Protein AF-A0A955B0Q0-F1 (afdb_monomer_lite)

Sequence (141 aa):
KPSNLMLTPEGTIKLLDLGLALDRERQAAAHQQLTRTGQALGTIDFVAPEQLEDPSRVDARADIYSLGATMFALLSGTAPWDHRHYASPAKQVADVLGGERPSLKNRRASSDDRLDSLVERMLHRDPRQRPESLADVIPQL

Radius of gyration: 14.89 Å; chains: 1; bounding box: 40×29×40 Å

Structure (mmCIF, N/CA/C/O backbone):
data_AF-A0A955B0Q0-F1
#
_entry.id   AF-A0A955B0Q0-F1
#
loop_
_atom_site.group_PDB
_atom_site.id
_atom_site.type_symbol
_atom_site.label_atom_id
_atom_site.label_alt_id
_atom_site.label_comp_id
_atom_site.label_asym_id
_atom_site.label_entity_id
_atom_site.label_seq_id
_atom_site.pdbx_PDB_ins_code
_atom_site.Cartn_x
_atom_site.Cartn_y
_atom_site.Cartn_z
_atom_site.occupancy
_atom_site.B_iso_or_equiv
_atom_site.auth_seq_id
_atom_site.auth_comp_id
_atom_site.au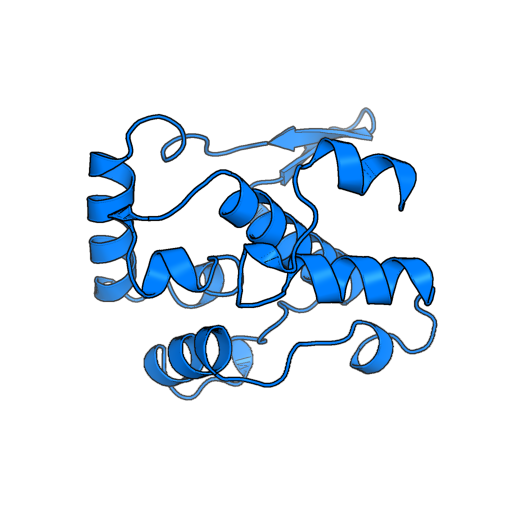th_asym_id
_atom_site.auth_atom_id
_atom_site.pdbx_PDB_model_num
ATOM 1 N N . LYS A 1 1 ? -2.133 5.811 -0.971 1.00 85.12 1 LYS A N 1
ATOM 2 C CA . LYS A 1 1 ? -1.393 6.348 0.200 1.00 85.12 1 LYS A CA 1
ATOM 3 C C . LYS A 1 1 ? -2.351 7.058 1.159 1.00 85.12 1 LYS A C 1
ATOM 5 O O . LYS A 1 1 ? -3.322 7.630 0.669 1.00 85.12 1 LYS A O 1
ATOM 10 N N . PRO A 1 2 ? -2.076 7.086 2.479 1.00 88.62 2 PRO A N 1
ATOM 11 C CA . PRO A 1 2 ? -2.969 7.667 3.486 1.00 88.62 2 PRO A CA 1
ATOM 12 C C . PRO A 1 2 ? -3.355 9.129 3.247 1.00 88.62 2 PRO A C 1
ATOM 14 O O . PRO A 1 2 ? -4.507 9.482 3.449 1.00 88.62 2 PRO A O 1
ATOM 17 N N . SER A 1 3 ? -2.441 9.973 2.753 1.00 87.56 3 SER A N 1
ATOM 18 C CA . SER A 1 3 ? -2.727 11.399 2.509 1.00 87.56 3 SER A CA 1
ATOM 19 C C . SER A 1 3 ? -3.779 11.654 1.422 1.00 87.56 3 SER A C 1
ATOM 21 O O . SER A 1 3 ? -4.220 12.786 1.265 1.00 87.56 3 SER A O 1
ATOM 23 N N . ASN A 1 4 ? -4.147 10.626 0.652 1.00 89.00 4 ASN A N 1
ATOM 24 C CA . ASN A 1 4 ? -5.196 10.704 -0.360 1.00 89.00 4 ASN A CA 1
ATOM 25 C C . ASN A 1 4 ? -6.540 10.186 0.182 1.00 89.00 4 ASN A C 1
ATOM 27 O O . ASN A 1 4 ? -7.500 10.100 -0.572 1.00 89.00 4 ASN A O 1
ATOM 31 N N . LEU A 1 5 ? -6.632 9.826 1.465 1.00 91.25 5 LEU A N 1
ATOM 32 C CA . LEU A 1 5 ? -7.872 9.412 2.117 1.00 91.25 5 LEU A CA 1
ATOM 33 C C . LEU A 1 5 ? -8.331 10.501 3.087 1.00 91.25 5 LEU A C 1
ATOM 35 O O . LEU A 1 5 ? -7.582 10.917 3.967 1.00 91.25 5 LEU A O 1
ATOM 39 N N . MET A 1 6 ? -9.578 10.938 2.945 1.00 92.56 6 MET A N 1
ATOM 40 C CA . MET A 1 6 ? -10.202 11.923 3.825 1.00 92.56 6 MET A CA 1
ATOM 41 C C . MET A 1 6 ? -11.362 11.289 4.583 1.00 92.56 6 MET A C 1
ATOM 43 O O . MET A 1 6 ? -12.307 10.803 3.967 1.00 92.56 6 MET A O 1
ATOM 47 N N . LEU A 1 7 ? -11.308 11.327 5.914 1.00 93.62 7 LEU A N 1
ATOM 48 C CA . LEU A 1 7 ? -12.424 10.948 6.777 1.00 93.62 7 LEU A CA 1
ATOM 49 C C . LEU A 1 7 ? -13.355 12.149 6.960 1.00 93.62 7 LEU A C 1
ATOM 51 O O . LEU A 1 7 ? -12.920 13.205 7.418 1.00 93.62 7 LEU A O 1
ATOM 55 N N . THR A 1 8 ? -14.624 12.001 6.587 1.00 95.25 8 THR A N 1
ATOM 56 C CA . THR A 1 8 ? -15.640 13.030 6.833 1.00 95.25 8 THR A CA 1
ATOM 57 C C . THR A 1 8 ? -16.180 12.944 8.266 1.00 95.25 8 THR A C 1
ATOM 59 O O . THR A 1 8 ? -16.060 11.889 8.898 1.00 95.25 8 THR A O 1
ATOM 62 N N . PRO A 1 9 ? -16.808 14.014 8.795 1.00 95.31 9 PRO A N 1
ATOM 63 C CA . PRO A 1 9 ? -17.445 13.983 10.116 1.00 95.31 9 PRO A CA 1
ATOM 64 C C . PRO A 1 9 ? -18.503 12.880 10.269 1.00 95.31 9 PRO A C 1
ATOM 66 O O . PRO A 1 9 ? -18.727 12.386 11.368 1.00 95.31 9 PRO A O 1
ATOM 69 N N . GLU A 1 10 ? -19.119 12.456 9.165 1.00 96.19 10 GLU A N 1
ATOM 70 C CA . GLU A 1 10 ? -20.121 11.385 9.111 1.00 96.19 10 GLU A CA 1
ATOM 71 C C . GLU A 1 10 ? -19.498 9.976 9.109 1.00 96.19 10 GLU A C 1
ATOM 73 O O . GLU A 1 10 ? -20.209 8.986 8.956 1.00 96.19 10 GLU A O 1
ATOM 78 N N . GLY A 1 11 ? -18.172 9.861 9.230 1.00 93.12 11 GLY A N 1
ATOM 79 C CA . GLY A 1 11 ? -17.471 8.577 9.250 1.00 93.12 11 GLY A CA 1
ATOM 80 C C . GLY A 1 11 ? -17.224 7.964 7.867 1.00 93.12 11 GLY A C 1
ATOM 81 O O . GLY A 1 11 ? -16.837 6.803 7.772 1.00 93.12 11 GLY A O 1
ATOM 82 N N . THR A 1 12 ? -17.435 8.716 6.782 1.00 94.69 12 THR A N 1
ATOM 83 C CA . THR A 1 12 ? -17.213 8.227 5.412 1.00 94.69 12 THR A CA 1
ATOM 84 C C . THR A 1 12 ? -15.788 8.523 4.955 1.00 94.69 12 THR A C 1
ATOM 86 O O . THR A 1 12 ? -15.296 9.635 5.131 1.00 94.69 12 THR A O 1
ATOM 89 N N . ILE A 1 13 ? -15.126 7.553 4.319 1.00 92.94 13 ILE A N 1
ATOM 90 C CA . ILE A 1 13 ? -13.828 7.774 3.668 1.00 92.94 13 ILE A CA 1
ATOM 91 C C . ILE A 1 13 ? -14.042 8.232 2.223 1.00 92.94 13 ILE A C 1
ATOM 93 O O . ILE A 1 13 ? -14.732 7.572 1.448 1.00 92.94 13 ILE A O 1
ATOM 97 N N . LYS A 1 14 ? -13.418 9.350 1.846 1.00 92.19 14 LYS A N 1
ATOM 98 C CA . LYS A 1 14 ? -13.356 9.862 0.472 1.00 92.19 14 LYS A CA 1
ATOM 99 C C . LYS A 1 14 ? -11.940 9.741 -0.077 1.00 92.19 14 LYS A C 1
ATOM 101 O O . LYS A 1 14 ? -10.979 10.092 0.605 1.00 92.19 14 LYS A O 1
ATOM 106 N N . LEU A 1 15 ? -11.826 9.276 -1.319 1.00 89.38 15 LEU A N 1
ATOM 107 C CA . LEU A 1 15 ? -10.564 9.243 -2.051 1.00 89.38 15 LEU A CA 1
ATOM 108 C C . LEU A 1 15 ? -10.334 10.597 -2.733 1.00 89.38 15 LEU A C 1
ATOM 110 O O . LEU A 1 15 ? -11.214 11.122 -3.414 1.00 89.38 15 LEU A O 1
ATOM 114 N N . LEU A 1 16 ? -9.152 11.157 -2.524 1.00 86.25 16 LEU A N 1
ATOM 115 C CA . LEU A 1 16 ? -8.678 12.398 -3.116 1.00 86.25 16 LEU A CA 1
ATOM 116 C C . LEU A 1 16 ? -7.638 12.093 -4.199 1.00 86.25 16 LEU A C 1
ATOM 118 O O . LEU A 1 16 ? -7.011 11.036 -4.186 1.00 86.25 16 LEU A O 1
ATOM 122 N N . ASP A 1 17 ? -7.422 13.063 -5.088 1.00 77.06 17 ASP A N 1
ATOM 123 C CA . ASP A 1 17 ? -6.349 13.044 -6.089 1.00 77.06 17 ASP A CA 1
ATOM 124 C C . ASP A 1 17 ? -6.391 11.826 -7.035 1.00 77.06 17 ASP A C 1
ATOM 126 O O . ASP A 1 17 ? -5.541 10.936 -7.020 1.00 77.06 17 ASP A O 1
ATOM 130 N N . LEU A 1 18 ? -7.415 11.809 -7.895 1.00 72.69 18 LEU A N 1
ATOM 131 C CA . LEU A 1 18 ? -7.573 10.840 -8.987 1.00 72.69 18 LEU A CA 1
ATOM 132 C C . LEU A 1 18 ? -6.796 11.248 -10.255 1.00 72.69 18 LEU A C 1
ATOM 134 O O . LEU A 1 18 ? -7.037 10.696 -11.327 1.00 72.69 18 LEU A O 1
ATOM 138 N N . GLY A 1 19 ? -5.892 12.233 -10.172 1.00 63.72 19 GLY A N 1
ATOM 139 C CA . GLY A 1 19 ? -5.254 12.865 -11.337 1.00 63.72 19 GLY A CA 1
ATOM 140 C C . GLY A 1 19 ? -4.419 11.917 -12.207 1.00 63.72 19 GLY A C 1
ATOM 141 O O . GLY A 1 19 ? -4.180 12.207 -13.377 1.00 63.72 19 GLY A O 1
ATOM 142 N N . LEU A 1 20 ? -4.026 10.763 -11.661 1.00 61.06 20 LEU A N 1
ATOM 143 C CA . LEU A 1 20 ? -3.275 9.713 -12.356 1.00 61.06 20 LEU A CA 1
ATOM 144 C C . LEU A 1 20 ? -4.152 8.545 -12.833 1.00 61.06 20 LEU A C 1
ATOM 146 O O . LEU A 1 20 ? -3.637 7.615 -13.442 1.00 61.06 20 LEU A O 1
ATOM 150 N N . ALA A 1 21 ? -5.462 8.559 -12.579 1.00 60.25 21 ALA A N 1
ATOM 151 C CA . ALA A 1 21 ? -6.329 7.394 -12.773 1.00 60.25 21 ALA A CA 1
ATOM 152 C C . ALA A 1 21 ? -6.731 7.119 -14.236 1.00 60.25 21 ALA A C 1
ATOM 154 O O . ALA A 1 21 ? -7.316 6.075 -14.509 1.00 60.25 21 ALA A O 1
ATOM 155 N N . LEU A 1 22 ? -6.469 8.037 -15.176 1.00 52.97 22 LEU A N 1
ATOM 156 C CA . LEU A 1 22 ? -7.204 8.055 -16.452 1.00 52.97 22 LEU A CA 1
ATOM 157 C C . LEU A 1 22 ? -6.368 7.858 -17.723 1.00 52.97 22 LEU A C 1
ATOM 159 O O . LEU A 1 22 ? -6.953 7.744 -18.795 1.00 52.97 22 LEU A O 1
ATOM 163 N N . ASP A 1 23 ? -5.038 7.786 -17.651 1.00 62.00 23 ASP A N 1
ATOM 164 C CA . ASP A 1 23 ? -4.220 7.694 -18.866 1.00 62.00 23 ASP A CA 1
ATOM 165 C C . ASP A 1 23 ? -2.899 6.952 -18.604 1.00 62.00 23 ASP A C 1
ATOM 167 O O . ASP A 1 23 ? -2.040 7.432 -17.861 1.00 62.00 23 ASP A O 1
ATOM 171 N N . ARG A 1 24 ? -2.745 5.759 -19.200 1.00 59.69 24 ARG A N 1
ATOM 172 C CA . ARG A 1 24 ? -1.558 4.894 -19.043 1.00 59.69 24 ARG A CA 1
ATOM 173 C C . ARG A 1 24 ? -0.278 5.581 -19.521 1.00 59.69 24 ARG A C 1
ATOM 175 O O . ARG A 1 24 ? 0.780 5.382 -18.925 1.00 59.69 24 ARG A O 1
ATOM 182 N N . GLU A 1 25 ? -0.370 6.428 -20.546 1.00 59.75 25 GLU A N 1
ATOM 183 C CA . GLU A 1 25 ? 0.778 7.190 -21.045 1.00 59.75 25 GLU A CA 1
ATOM 184 C C . GLU A 1 25 ? 1.173 8.292 -20.055 1.00 59.75 25 GLU A C 1
ATOM 186 O O . GLU A 1 25 ? 2.357 8.478 -19.757 1.00 59.75 25 GLU A O 1
ATOM 191 N N . ARG A 1 26 ? 0.186 8.968 -19.447 1.00 57.72 26 ARG A N 1
ATOM 192 C CA . ARG A 1 26 ? 0.446 9.948 -18.378 1.00 57.72 26 ARG A CA 1
ATOM 193 C C . ARG A 1 26 ? 0.943 9.296 -17.100 1.00 57.72 26 ARG A C 1
ATOM 195 O O . ARG A 1 26 ? 1.757 9.907 -16.419 1.00 57.72 26 ARG A O 1
ATOM 202 N N . GLN A 1 27 ? 0.508 8.079 -16.776 1.00 59.56 27 GLN A N 1
ATOM 203 C CA . GLN A 1 27 ? 1.054 7.321 -15.650 1.00 59.56 27 GLN A CA 1
ATOM 204 C C . GLN A 1 27 ? 2.540 7.035 -15.873 1.00 59.56 27 GLN A C 1
ATOM 206 O O . GLN A 1 27 ? 3.346 7.351 -15.004 1.00 59.56 27 GLN A O 1
ATOM 211 N N . ALA A 1 28 ? 2.933 6.509 -17.036 1.00 60.28 28 ALA A N 1
ATOM 212 C CA . ALA A 1 28 ? 4.343 6.261 -17.345 1.00 60.28 28 ALA A CA 1
ATOM 213 C C . ALA A 1 28 ? 5.191 7.549 -17.274 1.00 60.28 28 ALA A C 1
ATOM 215 O O . ALA A 1 28 ? 6.257 7.557 -16.653 1.00 60.28 28 ALA A O 1
ATOM 216 N N . ALA A 1 29 ? 4.689 8.658 -17.829 1.00 57.47 29 ALA A N 1
ATOM 217 C CA . ALA A 1 29 ? 5.359 9.958 -17.773 1.00 57.47 29 ALA A CA 1
ATOM 218 C C . ALA A 1 29 ? 5.435 10.538 -16.346 1.00 57.47 29 ALA A C 1
ATOM 220 O O . ALA A 1 29 ? 6.476 11.062 -15.945 1.00 57.47 29 ALA A O 1
ATOM 221 N N . ALA A 1 30 ? 4.368 10.412 -15.552 1.00 58.19 30 ALA A N 1
ATOM 222 C CA . ALA A 1 30 ? 4.332 10.857 -14.163 1.00 58.19 30 ALA A CA 1
ATOM 223 C C . ALA A 1 30 ? 5.294 10.040 -13.289 1.00 58.19 30 ALA A C 1
ATOM 225 O O . ALA A 1 30 ? 6.051 10.627 -12.519 1.00 58.19 30 ALA A O 1
ATOM 226 N N . HIS A 1 31 ? 5.358 8.713 -13.453 1.00 58.69 31 HIS A N 1
ATOM 227 C CA . HIS A 1 31 ? 6.311 7.866 -12.725 1.00 58.69 31 HIS A CA 1
ATOM 228 C C . HIS A 1 31 ? 7.773 8.224 -13.054 1.00 58.69 31 HIS A C 1
ATOM 230 O O . HIS A 1 31 ? 8.601 8.298 -12.145 1.00 58.69 31 HIS A O 1
ATOM 236 N N . GLN A 1 32 ? 8.089 8.543 -14.317 1.00 56.34 32 GLN A N 1
ATOM 237 C CA . GLN A 1 32 ? 9.416 9.050 -14.704 1.00 56.34 32 GLN A CA 1
ATOM 238 C C . GLN A 1 32 ? 9.738 10.439 -14.126 1.00 56.34 32 GLN A C 1
ATOM 240 O O . GLN A 1 32 ? 10.908 10.767 -13.919 1.00 56.34 32 GLN A O 1
ATOM 245 N N . GLN A 1 33 ? 8.731 11.277 -13.868 1.00 51.88 33 GLN A N 1
ATOM 246 C CA . GLN A 1 33 ? 8.922 12.565 -13.196 1.00 51.88 33 GLN A CA 1
ATOM 247 C C . GLN A 1 33 ? 9.063 12.414 -11.675 1.00 51.88 33 GLN A C 1
ATOM 249 O O . GLN A 1 33 ? 9.888 13.112 -11.082 1.00 51.88 33 GLN A O 1
ATOM 254 N N . LEU A 1 34 ? 8.338 11.474 -11.053 1.00 54.91 34 LEU A N 1
ATOM 255 C CA . LEU A 1 34 ? 8.461 11.158 -9.626 1.00 54.91 34 LEU A CA 1
ATOM 256 C C . LEU A 1 34 ? 9.900 10.759 -9.261 1.00 54.91 34 LEU A C 1
ATOM 258 O O . LEU A 1 34 ? 10.433 11.231 -8.260 1.00 54.91 34 LEU A O 1
ATOM 262 N N . THR A 1 35 ? 10.580 9.962 -10.085 1.00 53.94 35 THR A N 1
ATOM 263 C CA . THR A 1 35 ? 11.969 9.546 -9.810 1.00 53.94 35 THR A CA 1
ATOM 264 C C . THR A 1 35 ? 12.993 10.690 -9.882 1.00 53.94 35 THR A C 1
ATOM 266 O O . THR A 1 35 ? 14.096 10.543 -9.356 1.00 53.94 35 THR A O 1
ATOM 269 N N . ARG A 1 36 ? 12.654 11.848 -10.477 1.00 51.25 36 ARG A N 1
ATOM 270 C CA . ARG A 1 36 ? 13.591 12.960 -10.739 1.00 51.25 36 ARG A CA 1
ATOM 271 C C . ARG A 1 36 ? 13.584 14.105 -9.719 1.00 51.25 36 ARG A C 1
ATOM 273 O O . ARG A 1 36 ? 14.580 14.817 -9.649 1.00 51.25 36 ARG A O 1
ATOM 280 N N . THR A 1 37 ? 12.516 14.328 -8.948 1.00 47.28 37 THR A N 1
ATOM 281 C CA . THR A 1 37 ? 12.315 15.617 -8.237 1.00 47.28 37 THR A CA 1
ATOM 282 C C . THR A 1 37 ? 12.383 15.575 -6.707 1.00 47.28 37 THR A C 1
ATOM 284 O O . THR A 1 37 ? 12.073 16.572 -6.061 1.00 47.28 37 THR A O 1
ATOM 287 N N . GLY A 1 38 ? 12.800 14.472 -6.077 1.00 49.03 38 GLY A N 1
ATOM 288 C CA . GLY A 1 38 ? 13.038 14.419 -4.619 1.00 49.03 38 GLY A CA 1
ATOM 289 C C . GLY A 1 38 ? 11.785 14.512 -3.724 1.00 49.03 38 GLY A C 1
ATOM 290 O O . GLY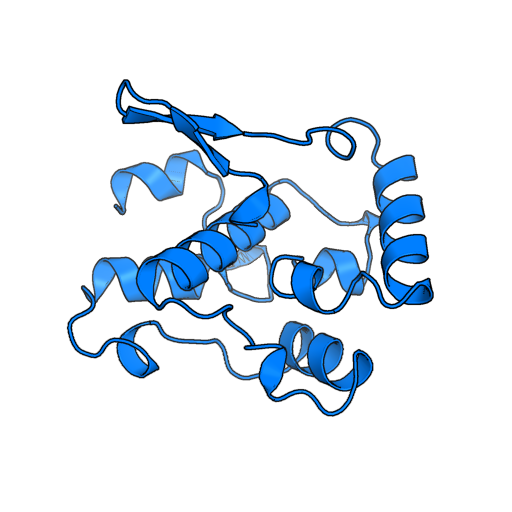 A 1 38 ? 11.827 14.072 -2.580 1.00 49.03 38 GLY A O 1
ATOM 291 N N . GLN A 1 39 ? 10.637 14.961 -4.249 1.00 47.56 39 GLN A N 1
ATOM 292 C CA . GLN A 1 39 ? 9.313 14.890 -3.605 1.00 47.56 39 GLN A CA 1
ATOM 293 C C . GLN A 1 39 ? 8.756 13.450 -3.512 1.00 47.56 39 GLN A C 1
ATOM 295 O O . GLN A 1 39 ? 7.713 13.217 -2.899 1.00 47.56 39 GLN A O 1
ATOM 300 N N . ALA A 1 40 ? 9.447 12.469 -4.099 1.00 56.44 40 ALA A N 1
ATOM 301 C CA . ALA A 1 40 ? 8.993 11.084 -4.206 1.00 56.44 40 ALA A CA 1
ATOM 302 C C . ALA A 1 40 ? 9.336 10.178 -3.017 1.00 56.44 40 ALA A C 1
ATOM 304 O O . ALA A 1 40 ? 8.717 9.123 -2.890 1.00 56.44 40 ALA A O 1
ATOM 305 N N . LEU A 1 41 ? 10.242 10.588 -2.122 1.00 54.69 41 LEU A N 1
ATOM 306 C CA . LEU A 1 41 ? 10.711 9.753 -1.004 1.00 54.69 41 LEU A CA 1
ATOM 307 C C . LEU A 1 41 ? 9.570 9.207 -0.124 1.00 54.69 41 LEU A C 1
ATOM 309 O O . LEU A 1 41 ? 9.638 8.081 0.338 1.00 54.69 41 LEU A O 1
ATOM 313 N N . GLY A 1 42 ? 8.476 9.950 0.073 1.00 60.81 42 GLY A N 1
ATOM 314 C CA . GLY A 1 42 ? 7.322 9.454 0.845 1.00 60.81 42 GLY A CA 1
ATOM 315 C C . GLY A 1 42 ? 6.256 8.721 0.021 1.00 60.81 42 GLY A C 1
ATOM 316 O O . GLY A 1 42 ? 5.402 8.041 0.582 1.00 60.81 42 GLY A O 1
ATOM 317 N N . THR A 1 43 ? 6.254 8.875 -1.306 1.00 73.94 43 THR A N 1
ATOM 318 C CA . THR A 1 43 ? 5.236 8.254 -2.175 1.00 73.94 43 THR A CA 1
ATOM 319 C C . THR A 1 43 ? 5.679 6.871 -2.652 1.00 73.94 43 THR A C 1
ATOM 321 O O . THR A 1 43 ? 4.822 6.002 -2.781 1.00 73.94 43 THR A O 1
ATOM 324 N N . ILE A 1 44 ? 6.988 6.641 -2.828 1.00 83.25 44 ILE A N 1
ATOM 325 C CA . ILE A 1 44 ? 7.566 5.345 -3.239 1.00 83.25 44 ILE A CA 1
ATOM 326 C C . ILE A 1 44 ? 7.121 4.200 -2.316 1.00 83.25 44 ILE A C 1
ATOM 328 O O . ILE A 1 44 ? 6.830 3.115 -2.805 1.00 83.25 44 ILE A O 1
ATOM 332 N N . ASP A 1 45 ? 6.951 4.466 -1.016 1.00 84.44 45 ASP A N 1
ATOM 333 C CA . ASP A 1 45 ? 6.448 3.501 -0.023 1.00 84.44 45 ASP A CA 1
ATOM 334 C C . ASP A 1 45 ? 5.081 2.879 -0.376 1.00 84.44 45 ASP A C 1
ATOM 336 O O . ASP A 1 45 ? 4.699 1.851 0.182 1.00 84.44 45 ASP A O 1
ATOM 340 N N . PHE A 1 46 ? 4.321 3.516 -1.268 1.00 90.44 46 PHE A N 1
ATOM 341 C CA . PHE A 1 46 ? 2.978 3.102 -1.669 1.00 90.44 46 PHE A CA 1
ATOM 342 C C . PHE A 1 46 ? 2.885 2.727 -3.153 1.00 90.44 46 PHE A C 1
ATOM 344 O O . PHE A 1 46 ? 1.784 2.440 -3.620 1.00 90.44 46 PHE A O 1
ATOM 351 N N . VAL A 1 47 ? 3.998 2.754 -3.892 1.00 89.94 47 VAL A N 1
ATOM 352 C CA . VAL A 1 47 ? 4.060 2.421 -5.323 1.00 89.94 47 VAL A CA 1
ATOM 353 C C . VAL A 1 47 ? 4.390 0.940 -5.484 1.00 89.94 47 VAL A C 1
ATOM 355 O O . VAL A 1 47 ? 5.298 0.435 -4.824 1.00 89.94 47 VAL A O 1
ATOM 358 N N . ALA A 1 48 ? 3.656 0.245 -6.353 1.00 92.44 48 ALA A N 1
ATOM 359 C CA . ALA A 1 48 ? 3.886 -1.171 -6.607 1.00 92.44 48 ALA A CA 1
ATOM 360 C C . ALA A 1 48 ? 5.230 -1.405 -7.332 1.00 92.44 48 ALA A C 1
ATOM 362 O O . ALA A 1 48 ? 5.611 -0.584 -8.172 1.00 92.44 48 ALA A O 1
ATOM 363 N N . PRO A 1 49 ? 5.951 -2.512 -7.064 1.00 92.62 49 PRO A N 1
ATOM 364 C CA . PRO A 1 49 ? 7.252 -2.799 -7.673 1.00 92.62 49 PRO A CA 1
ATOM 365 C C . PRO A 1 49 ? 7.235 -2.736 -9.201 1.00 92.62 49 PRO A C 1
ATOM 367 O O . PRO A 1 49 ? 8.096 -2.106 -9.809 1.00 92.62 49 PRO A O 1
ATOM 370 N N . GLU A 1 50 ? 6.197 -3.286 -9.827 1.00 92.19 50 GLU A N 1
ATOM 371 C CA . GLU A 1 50 ? 6.042 -3.288 -11.279 1.00 92.19 50 GLU A CA 1
ATOM 372 C C . GLU A 1 50 ? 5.884 -1.879 -11.875 1.00 92.19 50 GLU A C 1
ATOM 374 O O . GLU A 1 50 ? 6.281 -1.658 -13.014 1.00 92.19 50 GLU A O 1
ATOM 379 N N . GLN A 1 51 ? 5.375 -0.901 -11.113 1.00 89.38 51 GLN A N 1
ATOM 380 C CA . GLN A 1 51 ? 5.313 0.500 -11.554 1.00 89.38 51 GLN A CA 1
ATOM 381 C C . GLN A 1 51 ? 6.699 1.158 -11.577 1.00 89.38 51 GLN A C 1
ATOM 383 O O . GLN A 1 51 ? 6.883 2.161 -12.262 1.00 89.38 51 GLN A O 1
ATOM 388 N N . LEU A 1 52 ? 7.663 0.628 -10.817 1.00 86.88 52 LEU A N 1
ATOM 389 C CA . LEU A 1 52 ? 9.050 1.096 -10.807 1.00 86.88 52 LEU A CA 1
ATOM 390 C C . LEU A 1 52 ? 9.897 0.375 -11.864 1.00 86.88 52 LEU A C 1
ATOM 392 O O . LEU A 1 52 ? 10.801 0.986 -12.430 1.00 86.88 52 LEU A O 1
ATOM 396 N N . GLU A 1 53 ? 9.611 -0.904 -12.122 1.00 87.38 53 GLU A N 1
ATOM 397 C CA . GLU A 1 53 ? 10.347 -1.737 -13.082 1.00 87.38 53 GLU A CA 1
ATOM 398 C C . GLU A 1 53 ? 9.897 -1.515 -14.531 1.00 87.38 53 GLU A C 1
ATOM 400 O O . GLU A 1 53 ? 10.726 -1.243 -15.399 1.00 87.38 53 GLU A O 1
ATOM 405 N N . ASP A 1 54 ? 8.595 -1.635 -14.802 1.00 84.75 54 ASP A N 1
ATOM 406 C CA . ASP A 1 54 ? 8.021 -1.511 -16.142 1.00 84.75 54 ASP A CA 1
ATOM 407 C C . ASP A 1 54 ? 6.580 -0.966 -16.073 1.00 84.75 54 ASP A C 1
ATOM 409 O O . ASP A 1 54 ? 5.607 -1.734 -16.058 1.00 84.75 54 ASP A O 1
ATOM 413 N N . PRO A 1 55 ? 6.416 0.374 -16.091 1.00 81.81 55 PRO A N 1
ATOM 414 C CA . PRO A 1 55 ? 5.108 1.023 -16.045 1.00 81.81 55 PRO A CA 1
ATOM 415 C C . PRO A 1 55 ? 4.127 0.575 -17.141 1.00 81.81 55 PRO A C 1
ATOM 417 O O . PRO A 1 55 ? 2.923 0.763 -16.987 1.00 81.81 55 PRO A O 1
ATOM 420 N N . SER A 1 56 ? 4.608 -0.002 -18.252 1.00 79.25 56 SER A N 1
ATOM 421 C CA . SER A 1 56 ? 3.754 -0.422 -19.371 1.00 79.25 56 SER A CA 1
ATOM 422 C C . SER A 1 56 ? 2.973 -1.712 -19.096 1.00 79.25 56 SER A C 1
ATOM 424 O O . SER A 1 56 ? 1.982 -1.994 -19.773 1.00 79.25 56 SER A O 1
ATOM 426 N N . ARG A 1 57 ? 3.394 -2.487 -18.089 1.00 82.50 57 ARG A N 1
ATOM 427 C CA . ARG A 1 57 ? 2.824 -3.800 -17.742 1.00 82.50 57 ARG A CA 1
ATOM 428 C C . ARG A 1 57 ? 1.943 -3.779 -16.495 1.00 82.50 57 ARG A C 1
ATOM 430 O O . ARG A 1 57 ? 1.513 -4.834 -16.034 1.00 82.50 57 ARG A O 1
ATOM 437 N N . VAL A 1 58 ? 1.682 -2.591 -15.959 1.00 88.56 58 VAL A N 1
ATOM 438 C CA . VAL A 1 58 ? 0.892 -2.379 -14.746 1.00 88.56 58 VAL A CA 1
ATOM 439 C C . VAL A 1 58 ? -0.584 -2.685 -15.010 1.00 88.56 58 VAL A C 1
ATOM 441 O O . VAL A 1 58 ? -1.173 -2.212 -15.986 1.00 88.56 58 VAL A O 1
ATOM 444 N N . ASP A 1 59 ? -1.195 -3.456 -14.114 1.00 89.94 59 ASP A N 1
ATOM 445 C CA . ASP A 1 59 ? -2.636 -3.707 -14.082 1.00 89.94 59 ASP A CA 1
ATOM 446 C C . ASP A 1 59 ? -3.248 -3.292 -12.731 1.00 89.94 59 ASP A C 1
ATOM 448 O O . ASP A 1 59 ? -2.575 -2.715 -11.875 1.00 89.94 59 ASP A O 1
ATOM 452 N N . ALA A 1 60 ? -4.542 -3.566 -12.535 1.00 91.44 60 ALA A N 1
ATOM 453 C CA . ALA A 1 60 ? -5.290 -3.164 -11.339 1.00 91.44 60 ALA A CA 1
ATOM 454 C C . ALA A 1 60 ? -4.718 -3.721 -10.018 1.00 91.44 60 ALA A C 1
ATOM 456 O O . ALA A 1 60 ? -5.047 -3.229 -8.939 1.00 91.44 60 ALA A O 1
ATOM 457 N N . ARG A 1 61 ? -3.838 -4.729 -10.062 1.00 95.81 61 ARG A N 1
ATOM 458 C CA . ARG A 1 61 ? -3.199 -5.288 -8.864 1.00 95.81 61 ARG A CA 1
ATOM 459 C C . ARG A 1 61 ? -2.151 -4.353 -8.266 1.00 95.81 61 ARG A C 1
ATOM 461 O O . ARG A 1 61 ? -1.777 -4.547 -7.107 1.00 95.81 61 ARG A O 1
ATOM 468 N N . ALA A 1 62 ? -1.716 -3.324 -8.993 1.00 93.62 62 ALA A N 1
ATOM 469 C CA . ALA A 1 62 ? -0.929 -2.238 -8.418 1.00 93.62 62 ALA A CA 1
ATOM 470 C C . ALA A 1 62 ? -1.734 -1.450 -7.370 1.00 93.62 62 ALA A C 1
ATOM 472 O O . ALA A 1 62 ? -1.215 -1.164 -6.293 1.00 93.62 62 ALA A O 1
ATOM 473 N N . ASP A 1 63 ? -3.030 -1.213 -7.604 1.00 92.88 63 ASP A N 1
ATOM 474 C CA . ASP A 1 63 ? -3.894 -0.549 -6.618 1.00 92.88 63 ASP A CA 1
ATOM 475 C C . ASP A 1 63 ? -4.093 -1.410 -5.362 1.00 92.88 63 ASP A C 1
ATOM 477 O O . ASP A 1 63 ? -4.138 -0.884 -4.249 1.00 92.88 63 ASP A O 1
ATOM 481 N N . ILE A 1 64 ? -4.147 -2.741 -5.513 1.00 96.69 64 ILE A N 1
ATOM 482 C CA . ILE A 1 64 ? -4.191 -3.682 -4.379 1.00 96.69 64 ILE A CA 1
ATOM 483 C C . ILE A 1 64 ? -2.937 -3.531 -3.517 1.00 96.69 64 ILE A C 1
ATOM 485 O O . ILE A 1 64 ? -3.033 -3.464 -2.291 1.00 96.69 64 ILE A O 1
ATOM 489 N N . TYR A 1 65 ? -1.768 -3.419 -4.145 1.00 95.94 65 TYR A N 1
ATOM 490 C CA . TYR A 1 65 ? -0.525 -3.161 -3.429 1.00 95.94 65 TYR A CA 1
ATOM 491 C C . TYR A 1 65 ? -0.551 -1.808 -2.717 1.00 95.94 65 TYR A C 1
ATOM 493 O O . TYR A 1 65 ? -0.277 -1.735 -1.518 1.00 95.94 65 TYR A O 1
ATOM 501 N N . SER A 1 66 ? -0.934 -0.735 -3.414 1.00 94.38 66 SER A N 1
ATOM 502 C CA . SER A 1 66 ? -1.021 0.606 -2.827 1.00 94.38 66 SER A CA 1
ATOM 503 C C . SER A 1 66 ? -2.007 0.671 -1.658 1.00 94.38 66 SER A C 1
ATOM 505 O O . SER A 1 66 ? -1.761 1.391 -0.679 1.00 94.38 66 SER A O 1
ATOM 507 N N . LEU A 1 67 ? -3.109 -0.083 -1.725 1.00 95.25 67 LEU A N 1
ATOM 508 C CA . LEU A 1 67 ? -4.045 -0.251 -0.619 1.00 95.25 67 LEU A CA 1
ATOM 509 C C . LEU A 1 67 ? -3.401 -1.025 0.534 1.00 95.25 67 LEU A C 1
ATOM 511 O O . LEU A 1 67 ? -3.482 -0.559 1.666 1.00 95.25 67 LEU A O 1
ATOM 515 N N . GLY A 1 68 ? -2.705 -2.132 0.264 1.00 95.94 68 GLY A N 1
ATOM 516 C CA . GLY A 1 68 ? -1.985 -2.911 1.277 1.00 95.94 68 GLY A CA 1
ATOM 517 C C . GLY A 1 68 ? -0.946 -2.071 2.019 1.00 95.94 68 GLY A C 1
ATOM 518 O O . GLY A 1 68 ? -0.913 -2.058 3.248 1.00 95.94 68 GLY A O 1
ATOM 519 N N . ALA A 1 69 ? -0.176 -1.261 1.290 1.00 95.25 69 ALA A N 1
ATOM 520 C CA . ALA A 1 69 ? 0.788 -0.328 1.867 1.00 95.25 69 ALA A CA 1
ATOM 521 C C . ALA A 1 69 ? 0.105 0.756 2.713 1.00 95.25 69 ALA A C 1
ATOM 523 O O . ALA A 1 69 ? 0.585 1.128 3.786 1.00 95.25 69 ALA A O 1
ATOM 524 N N . THR A 1 70 ? -1.048 1.248 2.252 1.00 94.25 70 THR A N 1
ATOM 525 C CA . THR A 1 70 ? -1.864 2.223 2.986 1.00 94.25 70 THR A CA 1
ATOM 526 C C . THR A 1 70 ? -2.420 1.618 4.276 1.00 94.25 70 THR A C 1
ATOM 528 O O . THR A 1 70 ? -2.305 2.240 5.328 1.00 94.25 70 THR A O 1
ATOM 531 N N . MET A 1 71 ? -2.959 0.398 4.223 1.00 94.12 71 MET A N 1
ATOM 532 C CA . MET A 1 71 ? -3.440 -0.335 5.394 1.00 94.12 71 MET A CA 1
ATOM 533 C C . MET A 1 71 ? -2.313 -0.584 6.389 1.00 94.12 71 MET A C 1
ATOM 535 O O . MET A 1 71 ? -2.479 -0.297 7.571 1.00 94.12 71 MET A O 1
ATOM 539 N N . PHE A 1 72 ? -1.149 -1.037 5.916 1.00 94.38 72 PHE A N 1
ATOM 540 C CA . PHE A 1 72 ? 0.022 -1.228 6.764 1.00 94.38 72 PHE A CA 1
ATOM 541 C C . PHE A 1 72 ? 0.379 0.056 7.519 1.00 94.38 72 PHE A C 1
ATOM 543 O O . PHE A 1 72 ? 0.552 0.036 8.739 1.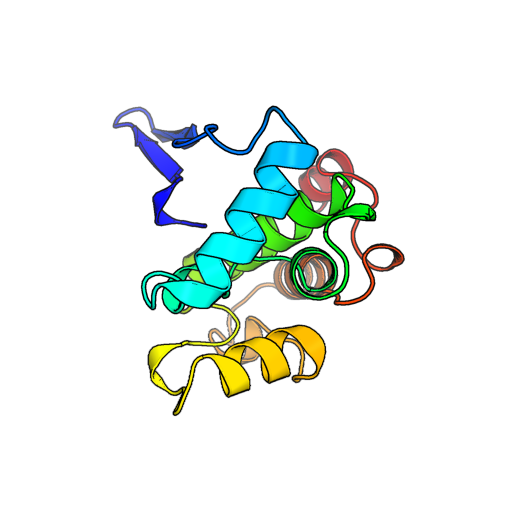00 94.38 72 PHE A O 1
ATOM 550 N N . ALA A 1 73 ? 0.432 1.187 6.810 1.00 92.75 73 ALA A N 1
ATOM 551 C CA . ALA A 1 73 ? 0.740 2.482 7.405 1.00 92.75 73 ALA A CA 1
ATOM 552 C C . ALA A 1 73 ? -0.291 2.927 8.447 1.00 92.75 73 ALA A C 1
ATOM 554 O O . ALA A 1 73 ? 0.089 3.413 9.509 1.00 92.75 73 ALA A O 1
ATOM 555 N N . LEU A 1 74 ? -1.583 2.735 8.176 1.00 91.81 74 LEU A N 1
ATOM 556 C CA . LEU A 1 74 ? -2.653 3.097 9.108 1.00 91.81 74 LEU A CA 1
ATOM 557 C C . LEU A 1 74 ? -2.667 2.204 10.357 1.00 91.81 74 LEU A C 1
ATOM 559 O O . LEU A 1 74 ? -2.937 2.688 11.452 1.00 91.81 74 LEU A O 1
ATOM 563 N N . LEU A 1 75 ? -2.359 0.914 10.204 1.00 91.69 75 LEU A N 1
ATOM 564 C CA . LEU A 1 75 ? -2.406 -0.069 11.290 1.00 91.69 75 LEU A CA 1
ATOM 565 C C . LEU A 1 75 ? -1.147 -0.072 12.166 1.00 91.69 75 LEU A C 1
ATOM 567 O O . LEU A 1 75 ? -1.232 -0.414 13.346 1.00 91.69 75 LEU A O 1
ATOM 571 N N . SER A 1 76 ? 0.010 0.276 11.598 1.00 91.00 76 SER A N 1
ATOM 572 C CA . SER A 1 76 ? 1.300 0.291 12.304 1.00 91.00 76 SER A CA 1
ATOM 573 C C . SER A 1 76 ? 1.794 1.695 12.667 1.00 91.00 76 SER A C 1
ATOM 575 O O . SER A 1 76 ? 2.723 1.832 13.459 1.00 91.00 76 SER A O 1
ATOM 577 N N . GLY A 1 77 ? 1.209 2.743 12.080 1.00 89.38 77 GLY A N 1
ATOM 578 C CA . GLY A 1 77 ? 1.680 4.124 12.208 1.00 89.38 77 GLY A CA 1
ATOM 579 C C . GLY A 1 77 ? 2.930 4.444 11.377 1.00 89.38 77 GLY A C 1
ATOM 580 O O . GLY A 1 77 ? 3.423 5.571 11.431 1.00 89.38 77 GLY A O 1
ATOM 581 N N . THR A 1 78 ? 3.456 3.488 10.604 1.00 88.31 78 THR A N 1
ATOM 582 C CA . THR A 1 78 ? 4.664 3.655 9.779 1.00 88.31 78 THR A CA 1
ATOM 583 C C . THR A 1 78 ? 4.479 3.038 8.402 1.00 88.31 78 THR A C 1
ATOM 585 O O . THR A 1 78 ? 3.871 1.983 8.282 1.00 88.31 78 THR A O 1
ATOM 588 N N . ALA A 1 79 ? 5.021 3.659 7.356 1.00 88.69 79 A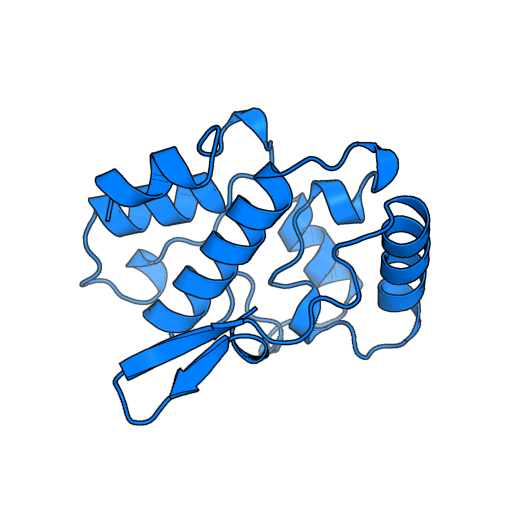LA A N 1
ATOM 589 C CA . ALA A 1 79 ? 5.006 3.066 6.021 1.00 88.69 79 ALA A CA 1
ATOM 590 C C . ALA A 1 79 ? 5.716 1.692 5.995 1.00 88.69 79 ALA A C 1
ATOM 592 O O . ALA A 1 79 ? 6.589 1.464 6.836 1.00 88.69 79 ALA A O 1
ATOM 593 N N . PRO A 1 80 ? 5.394 0.798 5.039 1.00 89.31 80 PRO A N 1
ATOM 594 C CA . PRO A 1 80 ? 5.918 -0.569 5.052 1.00 89.31 80 PRO A CA 1
ATOM 595 C C . PRO A 1 80 ? 7.448 -0.631 5.004 1.00 89.31 80 PRO A C 1
ATOM 597 O O . PRO A 1 80 ? 8.053 -1.440 5.705 1.00 89.31 80 PRO A O 1
ATOM 600 N N . TRP A 1 81 ? 8.067 0.285 4.256 1.00 85.69 81 TRP A N 1
ATOM 601 C CA . TRP A 1 81 ? 9.519 0.387 4.149 1.00 85.69 81 TRP A CA 1
ATOM 602 C C . TRP A 1 81 ? 10.140 1.445 5.085 1.00 85.69 81 TRP A C 1
ATOM 604 O O . TRP A 1 81 ? 11.312 1.340 5.392 1.00 85.69 81 TRP A O 1
ATOM 614 N N . ASP A 1 82 ? 9.372 2.360 5.693 1.00 75.19 82 ASP A N 1
ATOM 615 C CA . ASP A 1 82 ? 9.827 3.422 6.627 1.00 75.19 82 ASP A CA 1
ATOM 616 C C . ASP A 1 82 ? 10.984 4.306 6.103 1.00 75.19 82 ASP A C 1
ATOM 618 O O . ASP A 1 82 ? 12.123 4.254 6.579 1.00 75.19 82 ASP A O 1
ATOM 622 N N . HIS A 1 83 ? 10.650 5.202 5.162 1.00 66.50 83 HIS A N 1
ATOM 623 C CA . HIS A 1 83 ? 11.537 6.202 4.538 1.00 66.50 83 HIS A CA 1
ATOM 624 C C . HIS A 1 83 ? 12.437 7.005 5.508 1.00 66.50 83 HIS A C 1
ATOM 626 O O . HIS A 1 83 ? 13.493 7.487 5.100 1.00 66.50 83 HIS A O 1
ATOM 632 N N . ARG A 1 84 ? 12.064 7.148 6.792 1.00 62.94 84 ARG A N 1
ATOM 633 C CA . ARG A 1 84 ? 12.820 7.931 7.795 1.00 62.94 84 ARG A CA 1
ATOM 634 C C . ARG A 1 84 ? 14.209 7.365 8.098 1.00 62.94 84 ARG A C 1
ATOM 636 O O . ARG A 1 84 ? 15.049 8.092 8.619 1.00 62.94 84 ARG A O 1
ATOM 643 N N . HIS A 1 85 ? 14.451 6.101 7.758 1.00 61.97 85 HIS A N 1
ATOM 644 C CA . HIS A 1 85 ? 15.735 5.429 7.964 1.00 61.97 85 HIS A CA 1
ATOM 645 C C . HIS A 1 85 ? 16.543 5.246 6.669 1.00 61.97 85 HIS A C 1
ATOM 647 O O . HIS A 1 85 ? 17.615 4.639 6.696 1.00 61.97 85 HIS A O 1
ATOM 653 N N . TYR A 1 86 ? 16.072 5.765 5.529 1.00 66.44 86 TYR A N 1
ATOM 654 C CA . TYR A 1 86 ? 16.780 5.591 4.264 1.00 66.44 86 TYR A CA 1
ATOM 655 C C . TYR A 1 86 ? 17.861 6.636 4.054 1.00 66.44 86 TYR A C 1
ATOM 657 O O . TYR A 1 86 ? 17.610 7.837 4.033 1.00 66.44 86 TYR A O 1
ATOM 665 N N . ALA A 1 87 ? 19.066 6.147 3.774 1.00 65.31 87 ALA A N 1
ATOM 666 C CA . ALA A 1 87 ? 20.190 6.983 3.375 1.00 65.31 87 ALA A CA 1
ATOM 667 C C . ALA A 1 87 ? 20.006 7.621 1.980 1.00 65.31 87 ALA A C 1
ATOM 669 O O . ALA A 1 87 ? 20.675 8.604 1.672 1.00 65.31 87 ALA A O 1
ATOM 670 N N . SER A 1 88 ? 19.145 7.062 1.112 1.00 75.56 88 SER A N 1
ATOM 671 C CA . SER A 1 88 ? 18.876 7.605 -0.231 1.00 75.56 88 SER A CA 1
ATOM 672 C C . SER A 1 88 ? 17.590 7.048 -0.877 1.00 75.56 88 SER A C 1
ATOM 674 O O . SER A 1 88 ? 17.191 5.924 -0.553 1.00 75.56 88 SER A O 1
ATOM 676 N N . PRO A 1 89 ? 16.999 7.758 -1.866 1.00 75.94 89 PRO A N 1
ATOM 677 C CA . PRO A 1 89 ? 15.888 7.241 -2.677 1.00 75.94 89 PRO A CA 1
ATOM 678 C C . PRO A 1 89 ? 16.199 5.909 -3.378 1.00 75.94 89 PRO A C 1
ATOM 680 O O . PRO A 1 89 ? 15.331 5.052 -3.507 1.00 75.94 89 PRO A O 1
ATOM 683 N N . ALA A 1 90 ? 17.449 5.700 -3.804 1.00 81.25 90 ALA A N 1
ATOM 684 C CA . ALA A 1 90 ? 17.862 4.472 -4.483 1.00 81.25 90 ALA A CA 1
ATOM 685 C C . ALA A 1 90 ? 17.765 3.240 -3.569 1.00 81.25 90 ALA A C 1
ATOM 687 O O . ALA A 1 90 ? 17.343 2.174 -4.011 1.00 81.25 90 ALA A O 1
ATOM 688 N N . LYS A 1 91 ? 18.109 3.386 -2.281 1.00 82.12 91 LYS A N 1
ATOM 689 C CA . LYS A 1 91 ? 17.975 2.299 -1.301 1.00 82.12 91 LYS A CA 1
ATOM 690 C C . LYS A 1 91 ? 16.505 1.971 -1.023 1.00 82.12 91 LYS A C 1
ATOM 692 O O . LYS A 1 91 ? 16.178 0.802 -0.857 1.00 82.12 91 LYS A O 1
ATOM 697 N N . GLN A 1 92 ? 15.625 2.970 -1.043 1.00 82.56 92 GLN A N 1
ATOM 698 C CA . GLN A 1 92 ? 14.185 2.759 -0.893 1.00 82.56 92 GLN A CA 1
ATOM 699 C C . GLN A 1 92 ? 13.601 1.976 -2.070 1.00 82.56 92 GLN A C 1
ATOM 701 O O . GLN A 1 92 ? 12.905 0.987 -1.864 1.00 82.56 92 GLN A O 1
ATOM 706 N N . VAL A 1 93 ? 13.954 2.354 -3.303 1.00 85.56 93 VAL A N 1
ATOM 707 C CA . VAL A 1 93 ? 13.579 1.583 -4.498 1.00 85.56 93 VAL A CA 1
ATOM 708 C C . VAL A 1 93 ? 14.119 0.155 -4.404 1.00 85.56 93 VAL A C 1
ATOM 710 O O . VAL A 1 93 ? 13.377 -0.794 -4.633 1.00 85.56 93 VAL A O 1
ATOM 713 N N . ALA A 1 94 ? 15.379 -0.024 -3.997 1.00 86.62 94 ALA A N 1
ATOM 714 C CA . ALA A 1 94 ? 15.964 -1.353 -3.840 1.00 86.62 94 ALA A CA 1
ATOM 715 C C . ALA A 1 94 ? 15.204 -2.229 -2.828 1.00 86.62 94 ALA A C 1
ATOM 717 O O . ALA A 1 94 ? 15.060 -3.426 -3.062 1.00 86.62 94 ALA A O 1
ATOM 718 N N . ASP A 1 95 ? 14.688 -1.663 -1.736 1.00 87.44 95 ASP A N 1
ATOM 719 C CA . ASP A 1 95 ? 13.918 -2.426 -0.749 1.00 87.44 95 ASP A CA 1
ATOM 720 C C . ASP A 1 95 ? 12.489 -2.729 -1.214 1.00 87.44 95 ASP A C 1
ATOM 722 O O . ASP A 1 95 ? 11.991 -3.823 -0.955 1.00 87.44 95 ASP A O 1
ATOM 726 N N . VAL A 1 96 ? 11.856 -1.832 -1.972 1.00 88.69 96 VAL A N 1
ATOM 727 C CA . VAL A 1 96 ? 10.563 -2.113 -2.617 1.00 88.69 96 VAL A CA 1
ATOM 728 C C . VAL A 1 96 ? 10.692 -3.268 -3.623 1.00 88.69 96 VAL A C 1
ATOM 730 O O . VAL A 1 96 ? 9.856 -4.171 -3.651 1.00 88.69 96 VAL A O 1
ATOM 733 N N . LEU A 1 97 ? 11.770 -3.291 -4.414 1.00 89.31 97 LEU A N 1
ATOM 734 C CA . LEU A 1 97 ? 12.014 -4.331 -5.425 1.00 89.31 97 LEU A CA 1
ATOM 735 C C . LEU A 1 97 ? 12.588 -5.636 -4.835 1.00 89.31 97 LEU A C 1
ATOM 737 O O . LEU A 1 97 ? 12.329 -6.740 -5.323 1.00 89.31 97 LEU A O 1
ATOM 741 N N . GLY A 1 98 ? 13.387 -5.526 -3.775 1.00 86.25 98 GLY A N 1
ATOM 742 C CA . GLY A 1 98 ? 14.297 -6.579 -3.316 1.00 86.25 98 GLY A CA 1
ATOM 743 C C . GLY A 1 98 ? 14.200 -6.939 -1.833 1.00 86.25 98 GLY A C 1
ATOM 744 O O . GLY A 1 98 ? 14.605 -8.039 -1.450 1.00 86.25 98 GLY A O 1
ATOM 745 N N . GLY A 1 99 ? 13.656 -6.049 -1.007 1.00 84.00 99 GLY A N 1
ATOM 746 C CA . GLY A 1 99 ? 13.701 -6.111 0.452 1.00 84.00 99 GLY A CA 1
ATOM 747 C C . GLY A 1 99 ? 12.716 -7.097 1.070 1.00 84.00 99 GLY A C 1
ATOM 748 O O . GLY A 1 99 ? 11.724 -7.501 0.458 1.00 84.00 99 GLY A O 1
ATOM 749 N N . GLU A 1 100 ? 13.003 -7.516 2.299 1.00 86.12 100 GLU A N 1
ATOM 750 C CA . GLU A 1 100 ? 12.114 -8.391 3.061 1.00 86.12 100 GLU A CA 1
ATOM 751 C C . GLU A 1 100 ? 10.705 -7.789 3.148 1.00 86.12 100 GLU A C 1
ATOM 753 O O . GLU A 1 100 ? 10.538 -6.578 3.313 1.00 86.12 100 GLU A O 1
ATOM 758 N N . ARG A 1 101 ? 9.682 -8.636 2.976 1.00 87.88 101 ARG A N 1
ATOM 759 C CA . ARG A 1 101 ? 8.298 -8.166 3.033 1.00 87.88 101 ARG A CA 1
ATOM 760 C C . ARG A 1 101 ? 7.974 -7.740 4.467 1.00 87.88 101 ARG A C 1
ATOM 762 O O . ARG A 1 101 ? 8.262 -8.492 5.395 1.00 87.88 101 ARG A O 1
ATOM 769 N N . PRO A 1 102 ? 7.375 -6.561 4.661 1.00 86.75 102 PRO A N 1
ATOM 770 C CA . PRO A 1 102 ? 7.050 -6.082 5.991 1.00 86.75 102 PRO A CA 1
ATOM 771 C C . PRO A 1 102 ? 5.836 -6.830 6.552 1.00 86.75 102 PRO A C 1
ATOM 773 O O . PRO A 1 102 ? 4.819 -6.973 5.877 1.00 86.75 102 PRO A O 1
ATOM 776 N N . SER A 1 103 ? 5.951 -7.252 7.810 1.00 90.06 103 SER A N 1
ATOM 777 C CA . SER A 1 103 ? 4.883 -7.886 8.591 1.00 90.06 103 SER A CA 1
ATOM 778 C C . SER A 1 103 ? 4.318 -6.895 9.608 1.00 90.06 103 SER A C 1
ATOM 780 O O . SER A 1 103 ? 5.075 -6.166 10.267 1.00 90.06 103 SER A O 1
ATOM 782 N N . LEU A 1 104 ? 2.993 -6.862 9.765 1.00 89.88 104 LEU A N 1
ATOM 783 C CA . LEU A 1 104 ? 2.344 -6.070 10.808 1.00 89.88 104 LEU A CA 1
ATOM 784 C C . LEU A 1 104 ? 2.750 -6.561 12.192 1.00 89.88 104 LEU A C 1
ATOM 786 O O . LEU A 1 104 ? 2.913 -5.732 13.086 1.00 89.88 104 LEU A O 1
ATOM 790 N N . LYS A 1 105 ? 2.994 -7.862 12.376 1.00 88.75 105 LYS A N 1
ATOM 791 C CA . LYS A 1 105 ? 3.412 -8.427 13.669 1.00 88.75 105 LYS A CA 1
ATOM 792 C C . LYS A 1 105 ? 4.732 -7.861 14.166 1.00 88.75 105 LYS A C 1
ATOM 794 O O . LYS A 1 105 ? 4.870 -7.607 15.361 1.00 88.75 105 LYS A O 1
ATOM 799 N N . ASN A 1 106 ? 5.656 -7.566 13.254 1.00 86.62 106 ASN A N 1
ATOM 800 C CA . ASN A 1 106 ? 6.941 -6.951 13.595 1.00 86.62 106 ASN A CA 1
ATOM 801 C C . ASN A 1 106 ? 6.790 -5.519 14.136 1.00 86.62 106 ASN A C 1
ATOM 803 O O . ASN A 1 106 ? 7.678 -5.023 14.826 1.00 86.62 106 ASN A O 1
ATOM 807 N N . ARG A 1 107 ? 5.678 -4.836 13.830 1.00 84.81 107 ARG A N 1
ATOM 808 C CA . ARG A 1 107 ? 5.395 -3.462 14.287 1.00 84.81 107 ARG A CA 1
ATOM 809 C C . ARG A 1 107 ? 4.340 -3.405 15.391 1.00 84.81 107 ARG A C 1
ATOM 811 O O . ARG A 1 107 ? 4.372 -2.516 16.235 1.00 84.81 107 ARG A O 1
ATOM 818 N N . ARG A 1 108 ? 3.408 -4.354 15.387 1.00 84.31 108 ARG A N 1
ATOM 819 C CA . ARG A 1 108 ? 2.286 -4.475 16.312 1.00 84.31 108 ARG A CA 1
ATOM 820 C C . ARG A 1 108 ? 2.024 -5.956 16.576 1.00 84.31 108 ARG A C 1
ATOM 822 O O . ARG A 1 108 ? 1.237 -6.593 15.881 1.00 84.31 108 ARG A O 1
ATOM 829 N N . ALA A 1 109 ? 2.647 -6.482 17.628 1.00 76.00 109 ALA A N 1
ATOM 830 C CA . ALA A 1 109 ? 2.560 -7.896 17.999 1.00 76.00 109 ALA A CA 1
ATOM 831 C C . ALA A 1 109 ? 1.127 -8.390 18.292 1.00 76.00 109 ALA A C 1
ATOM 833 O O . ALA A 1 109 ? 0.861 -9.578 18.189 1.00 76.00 109 ALA A O 1
ATOM 834 N N . SER A 1 110 ? 0.195 -7.490 18.631 1.00 76.88 110 SER A N 1
ATOM 835 C CA . SER A 1 110 ? -1.225 -7.799 18.861 1.00 76.88 110 SER A CA 1
ATOM 836 C C . SER A 1 110 ? -2.098 -7.751 17.598 1.00 76.88 110 SER A C 1
ATOM 838 O O . SER A 1 110 ? -3.320 -7.651 17.703 1.00 76.88 110 SER A O 1
ATOM 840 N N . SER A 1 111 ? -1.493 -7.742 16.408 1.00 80.88 111 SER A N 1
ATOM 841 C CA . SER A 1 111 ? -2.233 -7.791 15.144 1.00 80.88 111 SER A CA 1
ATOM 842 C C . SER A 1 111 ? -2.851 -9.172 14.910 1.00 80.88 111 SER A C 1
ATOM 844 O O . SER A 1 111 ? -2.281 -10.193 15.283 1.00 80.88 111 SER A O 1
ATOM 846 N N . ASP A 1 112 ? -4.040 -9.182 14.309 1.00 88.56 112 ASP A N 1
ATOM 847 C CA . ASP A 1 112 ? -4.742 -10.401 13.904 1.00 88.56 112 ASP A CA 1
ATOM 848 C C . ASP A 1 112 ? -3.977 -11.108 12.770 1.00 88.56 112 ASP A C 1
ATOM 850 O O . ASP A 1 112 ? -3.638 -10.482 11.761 1.00 88.56 112 ASP A O 1
ATOM 854 N N . ASP A 1 113 ? -3.735 -12.412 12.925 1.00 90.50 113 ASP A N 1
ATOM 855 C CA . ASP A 1 113 ? -3.021 -13.270 11.970 1.00 90.50 113 ASP A CA 1
ATOM 856 C C . ASP A 1 113 ? -3.611 -13.232 10.556 1.00 90.50 113 ASP A C 1
ATOM 858 O O . ASP A 1 113 ? -2.875 -13.267 9.564 1.00 90.50 113 ASP A O 1
ATOM 862 N N . ARG A 1 114 ? -4.940 -13.156 10.450 1.00 92.00 114 ARG A N 1
ATOM 863 C CA . ARG A 1 114 ? -5.658 -13.103 9.175 1.00 92.00 114 ARG A CA 1
ATOM 864 C C . ARG A 1 114 ? -5.399 -11.780 8.468 1.00 92.00 114 ARG A C 1
ATOM 866 O O . ARG A 1 114 ? -5.141 -11.771 7.264 1.00 92.00 114 ARG A O 1
ATOM 873 N N . LEU A 1 115 ? -5.431 -10.680 9.221 1.00 92.12 115 LEU A N 1
ATOM 874 C CA . LEU A 1 115 ? -5.187 -9.340 8.697 1.00 92.12 115 LEU A CA 1
ATOM 875 C C . LEU A 1 115 ? -3.721 -9.157 8.288 1.00 92.12 115 LEU A C 1
ATOM 877 O O . LEU A 1 115 ? -3.455 -8.612 7.219 1.00 92.12 115 LEU A O 1
ATOM 881 N N . ASP A 1 116 ? -2.783 -9.656 9.094 1.00 94.25 116 ASP A N 1
ATOM 882 C CA . ASP A 1 116 ? -1.352 -9.670 8.769 1.00 94.25 116 ASP A CA 1
ATOM 883 C C . ASP A 1 116 ? -1.088 -10.447 7.471 1.00 94.25 116 ASP A C 1
ATOM 885 O O . ASP A 1 116 ? -0.558 -9.895 6.508 1.00 94.25 116 ASP A O 1
ATOM 889 N N . SER A 1 117 ? -1.599 -11.679 7.377 1.00 94.25 117 SER A N 1
ATOM 890 C CA . SER A 1 117 ? -1.460 -12.527 6.181 1.00 94.25 117 SER A CA 1
ATOM 891 C C . SER A 1 117 ? -2.103 -11.919 4.927 1.00 94.25 117 SER A C 1
ATOM 893 O O . SER A 1 117 ? -1.656 -12.155 3.799 1.00 94.25 117 SER A O 1
ATOM 895 N N . 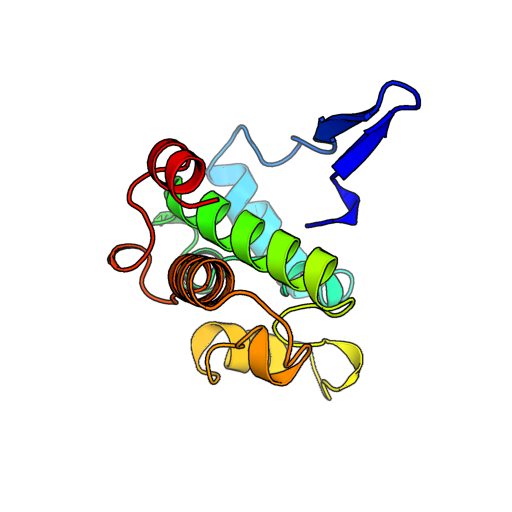LEU A 1 118 ? -3.194 -11.163 5.086 1.00 95.56 118 LEU A N 1
ATOM 896 C CA . LEU A 1 118 ? -3.822 -10.438 3.985 1.00 95.56 118 LEU A CA 1
ATOM 897 C C . LEU A 1 118 ? -2.929 -9.289 3.511 1.00 95.56 118 LEU A C 1
ATOM 899 O O . LEU A 1 118 ? -2.624 -9.220 2.320 1.00 95.56 118 LEU A O 1
ATOM 903 N N . VAL A 1 119 ? -2.477 -8.431 4.428 1.00 95.88 119 VAL A N 1
ATOM 904 C CA . VAL A 1 119 ? -1.616 -7.285 4.105 1.00 95.88 119 VAL A CA 1
ATOM 905 C C . VAL A 1 119 ? -0.291 -7.751 3.494 1.00 95.88 119 VAL A C 1
ATOM 907 O O . VAL A 1 119 ? 0.120 -7.211 2.468 1.00 95.88 119 VAL A O 1
ATOM 910 N N . GLU A 1 120 ? 0.331 -8.809 4.019 1.00 94.81 120 GLU A N 1
ATOM 911 C CA . GLU A 1 120 ? 1.554 -9.392 3.449 1.00 94.81 120 GLU A CA 1
ATOM 912 C C . GLU A 1 120 ? 1.380 -9.911 2.012 1.00 94.81 120 GLU A C 1
ATOM 914 O O . GLU A 1 120 ? 2.313 -9.832 1.202 1.00 94.81 120 GLU A O 1
ATOM 919 N N . ARG A 1 121 ? 0.203 -10.455 1.672 1.00 96.31 121 ARG A N 1
ATOM 920 C CA . ARG A 1 121 ? -0.112 -10.872 0.294 1.00 96.31 121 ARG A CA 1
ATOM 921 C C . ARG A 1 121 ? -0.409 -9.689 -0.610 1.00 96.31 121 ARG A C 1
ATOM 923 O O . ARG A 1 121 ? 0.037 -9.694 -1.751 1.00 96.31 121 ARG A O 1
ATOM 930 N N . MET A 1 122 ? -1.114 -8.669 -0.125 1.00 97.19 122 MET A N 1
ATOM 931 C CA . MET A 1 122 ? -1.331 -7.433 -0.888 1.00 97.19 122 MET A CA 1
ATOM 932 C C . MET A 1 122 ? 0.004 -6.751 -1.226 1.00 97.19 122 MET A C 1
ATOM 934 O O . MET A 1 122 ? 0.160 -6.230 -2.325 1.00 97.19 122 MET A O 1
ATOM 938 N N . LEU A 1 123 ? 0.988 -6.835 -0.324 1.00 96.38 123 LEU A N 1
ATOM 939 C CA . LEU A 1 123 ? 2.353 -6.324 -0.497 1.00 96.38 123 LEU A CA 1
ATOM 940 C C . LEU A 1 123 ? 3.306 -7.287 -1.227 1.00 96.38 123 LEU A C 1
ATOM 942 O O . LEU A 1 123 ? 4.521 -7.071 -1.241 1.00 96.38 123 LEU A O 1
ATOM 946 N N . HIS A 1 124 ? 2.802 -8.366 -1.834 1.00 96.12 124 HIS A N 1
ATOM 947 C CA . HIS A 1 124 ? 3.663 -9.281 -2.575 1.00 96.12 124 HIS A CA 1
ATOM 948 C C . HIS A 1 124 ? 4.261 -8.598 -3.814 1.00 96.12 124 HIS A C 1
ATOM 950 O O . HIS A 1 124 ? 3.569 -7.883 -4.537 1.00 96.12 124 HIS A O 1
ATOM 956 N N . ARG A 1 125 ? 5.547 -8.840 -4.097 1.00 93.69 125 ARG A N 1
ATOM 957 C CA . ARG A 1 125 ? 6.236 -8.190 -5.223 1.00 93.69 12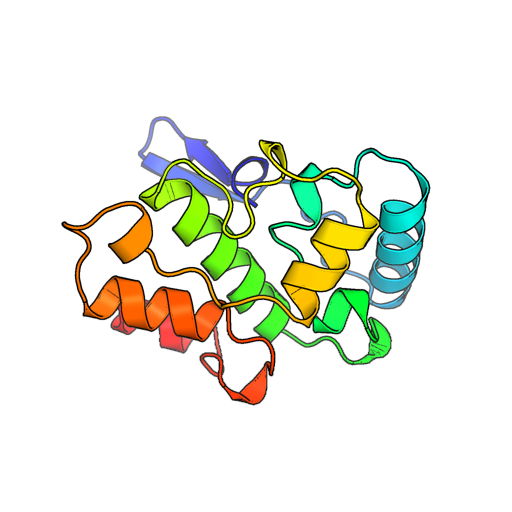5 ARG A CA 1
ATOM 958 C C . ARG A 1 125 ? 5.692 -8.635 -6.574 1.00 93.69 125 ARG A C 1
ATOM 960 O O . ARG A 1 125 ? 5.322 -7.798 -7.379 1.00 93.69 125 ARG A O 1
ATOM 967 N N . ASP A 1 126 ? 5.563 -9.946 -6.774 1.00 94.31 126 ASP A N 1
ATOM 968 C CA . ASP A 1 126 ? 4.858 -10.513 -7.930 1.00 94.31 126 ASP A CA 1
ATOM 969 C C . ASP A 1 126 ? 3.346 -10.225 -7.828 1.00 94.31 126 ASP A C 1
ATOM 971 O O . ASP A 1 126 ? 2.716 -10.747 -6.897 1.00 94.31 126 ASP A O 1
ATOM 975 N N . PRO A 1 127 ? 2.747 -9.466 -8.769 1.00 95.69 127 PRO A N 1
ATOM 976 C CA . PRO A 1 127 ? 1.315 -9.166 -8.768 1.00 95.69 127 PRO A CA 1
ATOM 977 C C . PRO A 1 127 ? 0.435 -10.419 -8.777 1.00 95.69 127 PRO A C 1
ATOM 979 O O . PRO A 1 127 ? -0.663 -10.408 -8.233 1.00 95.69 127 PRO A O 1
ATOM 982 N N . ARG A 1 128 ? 0.912 -11.535 -9.340 1.00 96.38 128 ARG A N 1
ATOM 983 C CA . ARG A 1 128 ? 0.146 -12.791 -9.447 1.00 96.38 128 ARG A CA 1
ATOM 984 C C . ARG A 1 128 ? -0.052 -13.508 -8.114 1.00 96.38 128 ARG A C 1
ATOM 986 O O . ARG A 1 128 ? -0.871 -14.413 -8.039 1.00 96.38 128 ARG A O 1
ATOM 993 N N . GLN A 1 129 ? 0.709 -13.130 -7.091 1.00 97.00 129 GLN A N 1
ATOM 994 C CA . GLN A 1 129 ? 0.601 -13.677 -5.736 1.00 97.00 129 GLN A CA 1
ATOM 995 C C . GLN A 1 129 ? -0.263 -12.791 -4.820 1.00 97.00 129 GLN A C 1
ATOM 997 O O . GLN A 1 129 ? -0.471 -13.118 -3.649 1.00 97.00 129 GLN A O 1
ATOM 1002 N N . ARG A 1 130 ? -0.752 -11.656 -5.337 1.00 97.06 130 ARG A N 1
ATOM 1003 C CA . ARG A 1 130 ? -1.728 -10.793 -4.663 1.00 97.06 130 ARG A CA 1
ATOM 1004 C C . ARG A 1 130 ? -3.144 -11.348 -4.882 1.00 97.06 130 ARG A C 1
ATOM 1006 O O . ARG A 1 130 ? -3.335 -12.169 -5.781 1.00 97.06 130 ARG A O 1
ATOM 1013 N N . PRO A 1 131 ? -4.147 -10.904 -4.099 1.00 97.31 131 PRO A N 1
ATOM 1014 C CA . PRO A 1 131 ? -5.549 -11.095 -4.466 1.00 97.31 131 PRO A CA 1
ATOM 1015 C C . PRO A 1 131 ? -5.799 -10.690 -5.926 1.00 97.31 131 PRO A C 1
ATOM 1017 O O . PRO A 1 131 ? -5.189 -9.739 -6.418 1.00 97.31 131 PRO A O 1
ATOM 1020 N N . GLU A 1 132 ? -6.667 -11.424 -6.620 1.00 94.69 132 GLU A N 1
ATOM 1021 C CA . GLU A 1 132 ? -6.922 -11.199 -8.047 1.00 94.69 132 GLU A CA 1
ATOM 1022 C C . GLU A 1 132 ? -7.613 -9.850 -8.283 1.00 94.69 132 GLU A C 1
ATOM 1024 O O . GLU A 1 132 ? -7.296 -9.137 -9.236 1.00 94.69 132 GLU A O 1
ATOM 1029 N N . SER A 1 133 ? -8.497 -9.463 -7.365 1.00 95.19 133 SER A N 1
ATOM 1030 C CA . SER A 1 133 ? -9.236 -8.211 -7.399 1.00 95.19 133 SER A CA 1
ATOM 1031 C C . SER A 1 133 ? -9.396 -7.589 -6.007 1.00 95.19 133 SER A C 1
ATOM 1033 O O . SER A 1 133 ? -9.243 -8.241 -4.973 1.00 95.19 133 SER A O 1
ATOM 1035 N N . LEU A 1 134 ? -9.775 -6.307 -5.966 1.00 91.31 134 LEU A N 1
ATOM 1036 C CA . LEU A 1 134 ? -10.178 -5.647 -4.718 1.00 91.31 134 LEU A CA 1
ATOM 1037 C C . LEU A 1 134 ? -11.430 -6.287 -4.095 1.00 91.31 134 LEU A C 1
ATOM 1039 O O . LEU A 1 134 ? -11.582 -6.255 -2.876 1.00 91.31 134 LEU A O 1
ATOM 1043 N N . ALA A 1 135 ? -12.310 -6.889 -4.902 1.00 94.25 135 ALA A N 1
ATOM 1044 C CA . ALA A 1 135 ? -13.489 -7.587 -4.395 1.00 94.25 135 ALA A CA 1
ATOM 1045 C C . ALA A 1 135 ? -13.100 -8.806 -3.545 1.00 94.25 135 ALA A C 1
ATOM 1047 O O . ALA A 1 135 ? -13.746 -9.071 -2.533 1.00 94.25 135 ALA A O 1
ATOM 1048 N N . ASP A 1 136 ? -11.996 -9.477 -3.885 1.00 93.25 136 ASP A N 1
ATOM 1049 C CA . ASP A 1 136 ? -11.482 -10.616 -3.118 1.00 93.25 136 ASP A CA 1
ATOM 1050 C C . ASP A 1 136 ? -10.921 -10.200 -1.756 1.00 93.25 136 ASP A C 1
ATOM 1052 O O . ASP A 1 136 ? -10.842 -11.022 -0.846 1.00 93.25 136 ASP A O 1
ATOM 1056 N N . VAL A 1 137 ? -10.536 -8.931 -1.581 1.00 93.06 137 VAL A N 1
ATOM 1057 C CA . VAL A 1 137 ? -9.994 -8.408 -0.316 1.00 93.06 137 VAL A CA 1
ATOM 1058 C C . VAL A 1 137 ? -11.094 -8.269 0.740 1.00 93.06 137 VAL A C 1
ATOM 1060 O O . VAL A 1 137 ? -10.876 -8.620 1.895 1.00 93.06 137 VAL A O 1
ATOM 1063 N N . ILE A 1 138 ? -12.283 -7.802 0.349 1.00 90.81 138 ILE A N 1
ATOM 1064 C CA . ILE A 1 138 ? -13.400 -7.490 1.258 1.00 90.81 138 ILE A CA 1
ATOM 1065 C C . ILE A 1 138 ? -13.770 -8.649 2.202 1.00 90.81 138 ILE A C 1
ATOM 1067 O O . ILE A 1 138 ? -13.812 -8.411 3.407 1.00 90.81 138 ILE A O 1
ATOM 1071 N N . PRO A 1 139 ? -14.015 -9.892 1.733 1.00 92.06 139 PRO A N 1
ATOM 1072 C CA . PRO A 1 139 ? -14.416 -10.988 2.618 1.00 92.06 139 PRO A CA 1
ATOM 1073 C C . PRO A 1 139 ? -13.309 -11.443 3.579 1.00 92.06 139 PRO A C 1
ATOM 1075 O O . PRO A 1 139 ? -13.560 -12.309 4.415 1.00 92.06 139 PRO A O 1
ATOM 1078 N N . GLN A 1 140 ? -12.085 -10.922 3.439 1.00 89.44 140 GLN A N 1
ATOM 1079 C CA . GLN A 1 140 ? -10.910 -11.295 4.229 1.00 89.44 140 GLN A CA 1
ATOM 1080 C C . GLN A 1 140 ? -10.608 -10.324 5.377 1.00 89.44 140 GLN A C 1
ATOM 1082 O O . GLN A 1 140 ? -9.787 -10.658 6.235 1.00 89.44 140 GLN A O 1
ATOM 1087 N N . LEU A 1 141 ? -11.276 -9.167 5.387 1.00 84.56 141 LEU A N 1
ATOM 1088 C CA . LEU A 1 141 ? -11.336 -8.236 6.516 1.00 84.56 141 LEU A CA 1
ATOM 1089 C C . LEU A 1 141 ? -12.286 -8.764 7.604 1.00 84.56 141 LEU A C 1
ATOM 1091 O O . LEU A 1 141 ? -12.160 -8.270 8.742 1.00 84.56 141 LEU A O 1
#

Foldseek 3Di:
DQVQWDQDPVRDIDGHDCVCVPDLVVLLVVLVVLVPDVPNLVVLLLFALCSNVPSNPDDPLRVLLSVLQNVLCVLLVAGQQRSVPDPDPVVSSCCLQPNDGGFSCVRPVPDDPLSRVLSSQSSDNPSVSHPPHPVSSVVSD

pLDDT: mean 83.07, std 14.02, range [47.28, 97.31]

Secondary structure (DSSP, 8-state):
-GGGEEE-TTS-EEE---TTSS-HHHHHHHHHHHTTSSTTTTTGGGS-HHHHH-GGG--THHHHHHHHHHHHHHHHSS-SS-GGG-S-HHHHHHHHHHSPPP-STTT-TT--HHHHHHHHHHT-SSGGGS-SSHHHHGGG-